Protein AF-A0A954ZF63-F1 (afdb_monomer_lite)

Secondary structure (DSSP, 8-state):
-------SHHHHHHHHHHHHHHHHHHHHHHHHHHHHHHHHHHHHHHHHTT----HHHHHHHHHHHHHTEEEEEE-SSEEEEEES-EEETTEEEEE---EEEEEEEEE-TTS-EEEEEEEEETT--STTSEEEEEEEET--EEEEE-TT----TT--EEEEPPSEEEEEEE-GGG-EEEEEEEE-

Sequence (184 aa):
MKTPSQGRCAAFTTIELLASLTLTSLLLVAVLGLVGLLAKGREELSQQATSNYPPIAVESLLRDDLANSTQYELTVTELKLLGHAARWKASTVHTHRPTEIVYSVFQLADGDTWLRREEVLLDSESNKNRTVQLVMQGVTQIRFQLPGELVAVDEKRTGKIPRVFVLILMGSGEQPRAVIRWAS

pLDDT: mean 79.96, std 14.12, range [38.31, 95.31]

Foldseek 3Di:
DDDDDPDPPVVVVVVVVVVVVVVVVVVVVVVVVVVVVVVVVVVLVVVQVPAADQQVVVLVVVQLQLVQFWKWKDFFFKIKTWGQADADPVDRDGGRFTKIWMFGWDADPVRKTFTKIKIAGPPDPDPPRIDIHTYHTQFDTKDKADPPDPDDNGDIDIDTRDQWIWIFGAGPPRHTSYIHTHHD

Structure (mmCIF, N/CA/C/O backbone):
data_AF-A0A954ZF63-F1
#
_entry.id   AF-A0A954ZF63-F1
#
loop_
_atom_site.group_PDB
_atom_site.id
_atom_site.type_symbol
_atom_site.label_atom_id
_atom_site.label_alt_id
_atom_site.label_comp_id
_atom_site.label_asym_id
_atom_site.label_entity_id
_atom_site.label_seq_id
_atom_site.pdbx_PDB_ins_code
_atom_site.Cartn_x
_atom_site.Cartn_y
_atom_site.Cartn_z
_atom_site.occupancy
_atom_site.B_iso_or_equiv
_atom_site.auth_seq_id
_atom_site.auth_comp_id
_atom_site.auth_asym_id
_atom_site.auth_atom_id
_atom_site.pdbx_PDB_model_num
ATOM 1 N N . MET A 1 1 ? -31.655 12.887 82.449 1.00 41.81 1 MET A N 1
ATOM 2 C CA . MET A 1 1 ? -32.317 12.475 81.194 1.00 41.81 1 MET A CA 1
ATOM 3 C C . MET A 1 1 ? -31.821 13.404 80.086 1.00 41.81 1 MET A C 1
ATOM 5 O O . MET A 1 1 ? -32.208 14.562 80.057 1.00 41.81 1 MET A O 1
ATOM 9 N N . LYS A 1 2 ? -30.841 12.965 79.287 1.00 38.31 2 LYS A N 1
ATOM 10 C CA . LYS A 1 2 ? -30.240 13.731 78.179 1.00 38.31 2 LYS A CA 1
ATOM 11 C C . LYS A 1 2 ? -30.140 12.777 76.990 1.00 38.31 2 LYS A C 1
ATOM 13 O O . LYS A 1 2 ? -29.436 11.778 77.077 1.00 38.31 2 LYS A O 1
ATOM 18 N N . THR A 1 3 ? -30.888 13.052 75.930 1.00 49.12 3 THR A N 1
ATOM 19 C CA . THR A 1 3 ? -30.826 12.338 74.648 1.00 49.12 3 THR A CA 1
ATOM 20 C C . THR A 1 3 ? -29.547 12.727 73.902 1.00 49.12 3 THR A C 1
ATOM 22 O O . THR A 1 3 ? -29.301 13.928 73.754 1.00 49.12 3 THR A O 1
ATOM 25 N N . PRO A 1 4 ? -28.723 11.779 73.419 1.00 47.00 4 PRO A N 1
ATOM 26 C CA . PRO A 1 4 ? -27.611 12.115 72.543 1.00 47.00 4 PRO A CA 1
ATOM 27 C C . PRO A 1 4 ? -28.113 12.377 71.117 1.00 47.00 4 PRO A C 1
ATOM 29 O O . PRO A 1 4 ? -28.999 11.699 70.599 1.00 47.00 4 PRO A O 1
ATOM 32 N N . SER A 1 5 ? -27.534 13.406 70.505 1.00 51.19 5 SER A N 1
ATOM 33 C CA . SER A 1 5 ? -27.840 13.932 69.181 1.00 51.19 5 SER A CA 1
ATOM 34 C C . SER A 1 5 ? -27.422 12.971 68.060 1.00 51.19 5 SER A C 1
ATOM 36 O O . SER A 1 5 ? -26.246 12.832 67.718 1.00 51.19 5 SER A O 1
ATOM 38 N N . GLN A 1 6 ? -28.413 12.342 67.428 1.00 53.59 6 GLN A N 1
ATOM 39 C CA . GLN A 1 6 ? -28.277 11.680 66.130 1.00 53.59 6 GLN A CA 1
ATOM 40 C C . GLN A 1 6 ? -28.188 12.744 65.025 1.00 53.59 6 GLN A C 1
ATOM 42 O O . GLN A 1 6 ? -29.200 13.180 64.492 1.00 53.59 6 GLN A O 1
ATOM 47 N N . GLY A 1 7 ? -26.984 13.215 64.701 1.00 52.09 7 GLY A N 1
ATOM 48 C CA . GLY A 1 7 ? -26.811 14.186 63.607 1.00 52.09 7 GLY A CA 1
ATOM 49 C C . GLY A 1 7 ? -25.493 14.098 62.842 1.00 52.09 7 GLY A C 1
ATOM 50 O O . GLY A 1 7 ? -25.350 14.733 61.806 1.00 52.09 7 GLY A O 1
ATOM 51 N N . ARG A 1 8 ? -24.519 13.312 63.319 1.00 50.84 8 ARG A N 1
ATOM 52 C CA . ARG A 1 8 ? -23.152 13.322 62.764 1.00 50.84 8 ARG A CA 1
ATOM 53 C C . ARG A 1 8 ? -22.837 12.172 61.802 1.00 50.84 8 ARG A C 1
ATOM 55 O O . ARG A 1 8 ? -21.951 12.344 60.978 1.00 50.84 8 ARG A O 1
ATOM 62 N N . CYS A 1 9 ? -23.569 11.054 61.842 1.00 50.66 9 CYS A N 1
ATOM 63 C CA . CYS A 1 9 ? -23.329 9.940 60.911 1.00 50.66 9 CYS A CA 1
ATOM 64 C C . CYS A 1 9 ? -23.980 10.141 59.536 1.00 50.66 9 CYS A C 1
ATOM 66 O O . CYS A 1 9 ? -23.386 9.762 58.538 1.00 50.66 9 CYS A O 1
ATOM 68 N N . ALA A 1 10 ? -25.156 10.775 59.460 1.00 54.03 10 ALA A N 1
ATOM 69 C CA . ALA A 1 10 ? -25.885 10.906 58.195 1.00 54.03 10 ALA A CA 1
ATOM 70 C C . ALA A 1 10 ? -25.182 11.832 57.187 1.00 54.03 10 ALA A C 1
ATOM 72 O O . ALA A 1 10 ? -25.162 11.531 56.002 1.00 54.03 10 ALA A O 1
ATOM 73 N N . ALA A 1 11 ? -24.564 12.925 57.654 1.00 53.47 11 ALA A N 1
ATOM 74 C CA . ALA A 1 11 ? -23.887 13.897 56.790 1.00 53.47 11 ALA A CA 1
ATOM 75 C C . ALA A 1 11 ? -22.625 13.336 56.108 1.00 53.47 11 ALA A C 1
ATOM 77 O O . ALA A 1 11 ? -22.300 13.738 54.993 1.00 53.47 11 ALA A O 1
ATOM 78 N N . PHE A 1 12 ? -21.932 12.393 56.756 1.00 55.94 12 PHE A N 1
ATOM 79 C CA . PHE A 1 12 ? -20.771 11.718 56.170 1.00 55.94 12 PHE A CA 1
ATOM 80 C C . PHE A 1 12 ? -21.197 10.845 54.982 1.00 55.94 12 PHE A C 1
ATOM 82 O O . PHE A 1 12 ? -20.588 10.908 53.919 1.00 55.94 12 PHE A O 1
ATOM 89 N N . THR A 1 13 ? -22.317 10.131 55.123 1.00 65.44 13 THR A N 1
ATOM 90 C CA . THR A 1 13 ? -22.866 9.258 54.079 1.00 65.44 13 THR A CA 1
ATOM 91 C C . THR A 1 13 ? -23.362 10.043 52.861 1.00 65.44 13 THR A C 1
ATOM 93 O O . THR A 1 13 ? -23.185 9.593 51.733 1.00 65.44 13 THR A O 1
ATOM 96 N N . THR A 1 14 ? -23.946 11.235 53.046 1.00 68.88 14 THR A N 1
ATOM 97 C CA . THR A 1 14 ? -24.425 12.063 51.922 1.00 68.88 14 THR A CA 1
ATOM 98 C C . THR A 1 14 ? -23.290 12.696 51.122 1.00 68.88 14 THR A C 1
ATOM 100 O O . THR A 1 14 ? -23.384 12.772 49.898 1.00 68.88 14 THR A O 1
ATOM 103 N N . ILE A 1 15 ? -22.218 13.144 51.788 1.00 76.75 15 ILE A N 1
ATOM 104 C CA . ILE A 1 15 ? -21.038 13.714 51.115 1.00 76.75 15 ILE A CA 1
ATOM 105 C C . ILE A 1 15 ? -20.311 12.630 50.312 1.00 76.75 15 ILE A C 1
ATOM 107 O O . ILE A 1 15 ? -19.910 12.870 49.176 1.00 76.75 15 ILE A O 1
ATOM 111 N N . GLU A 1 16 ? -20.203 11.424 50.862 1.00 72.62 16 GLU A N 1
ATOM 112 C CA . GLU A 1 16 ? -19.580 10.275 50.199 1.00 72.62 16 GLU A CA 1
ATOM 113 C C . GLU A 1 16 ? -20.393 9.804 48.975 1.00 72.62 16 GLU A C 1
ATOM 115 O O . GLU A 1 16 ? -19.830 9.510 47.916 1.00 72.62 16 GLU A O 1
ATOM 120 N N . LEU A 1 17 ? -21.729 9.847 49.066 1.00 78.12 17 LEU A N 1
ATOM 121 C CA . LEU A 1 17 ? -22.639 9.619 47.935 1.00 78.12 17 LEU A CA 1
ATOM 122 C C . LEU A 1 17 ? -22.502 10.691 46.846 1.00 78.12 17 LEU A C 1
ATOM 124 O O . LEU A 1 17 ? -22.435 10.356 45.664 1.00 78.12 17 LEU A O 1
ATOM 128 N N . LEU A 1 18 ? -22.416 11.970 47.223 1.00 80.00 18 LEU A N 1
ATOM 129 C CA . LEU A 1 18 ? -22.212 13.079 46.282 1.00 80.00 18 LEU A CA 1
ATOM 130 C C . LEU A 1 18 ? -20.848 12.999 45.584 1.00 80.00 18 LEU A C 1
ATOM 132 O O . LEU A 1 18 ? -20.756 13.235 44.376 1.00 80.00 18 LEU A O 1
ATOM 136 N N . ALA A 1 19 ? -19.797 12.618 46.311 1.00 80.94 19 ALA A N 1
ATOM 137 C CA . ALA A 1 19 ? -18.467 12.403 45.748 1.00 80.94 19 ALA A CA 1
ATOM 138 C C . ALA A 1 19 ? -18.453 11.213 44.772 1.00 80.94 19 ALA A C 1
ATOM 140 O O . ALA A 1 19 ? -17.901 11.305 43.677 1.00 80.94 19 ALA A O 1
ATOM 141 N N . SER A 1 20 ? -19.136 10.119 45.115 1.00 84.00 20 SER A N 1
ATOM 142 C CA . SER A 1 20 ? -19.255 8.945 44.241 1.00 84.00 20 SER A CA 1
ATOM 143 C C . SER A 1 20 ? -20.044 9.264 42.969 1.00 84.00 20 SER A C 1
ATOM 145 O O . SER A 1 20 ? -19.654 8.861 41.873 1.00 84.00 20 SER A O 1
ATOM 147 N N . LEU A 1 21 ? -21.128 10.037 43.086 1.00 85.50 21 LEU A N 1
ATOM 148 C CA . LEU A 1 21 ? -21.956 10.442 41.952 1.00 85.50 21 LEU A CA 1
ATOM 149 C C . LEU A 1 21 ? -21.202 11.382 41.003 1.00 85.50 21 LEU A C 1
ATOM 151 O O . LEU A 1 21 ? -21.239 11.195 39.787 1.00 85.50 21 LEU A O 1
ATOM 155 N N . THR A 1 22 ? -20.475 12.360 41.549 1.00 85.75 22 THR A N 1
ATOM 156 C CA . THR A 1 22 ? -19.654 13.276 40.744 1.00 85.75 22 THR A CA 1
ATOM 157 C C . THR A 1 22 ? -18.529 12.528 40.035 1.00 85.75 22 THR A C 1
ATOM 159 O O . THR A 1 22 ? -18.373 12.690 38.824 1.00 85.75 22 THR A O 1
ATOM 162 N N . LEU A 1 23 ? -17.827 11.625 40.724 1.00 85.00 23 LEU A N 1
ATOM 163 C CA . LEU A 1 23 ? -16.796 10.785 40.112 1.00 85.00 23 LEU A CA 1
ATOM 164 C C . LEU A 1 23 ? -17.365 9.900 38.991 1.00 85.00 23 LEU A C 1
ATOM 166 O O . LEU A 1 23 ? -16.792 9.826 37.904 1.00 85.00 23 LEU A O 1
ATOM 170 N N . THR A 1 24 ? -18.528 9.288 39.219 1.00 86.69 24 THR A N 1
ATOM 171 C CA . THR A 1 24 ? -19.210 8.455 38.217 1.00 86.69 24 THR A CA 1
ATOM 172 C C . THR A 1 24 ? -19.629 9.278 36.998 1.00 86.69 24 THR A C 1
ATOM 174 O O . THR A 1 24 ? -19.456 8.835 35.864 1.00 86.69 24 THR A O 1
ATOM 177 N N . SER A 1 25 ? -20.129 10.501 37.206 1.00 86.81 25 SER A N 1
ATOM 178 C CA . SER A 1 25 ? -20.507 11.400 36.110 1.00 86.81 25 SER A CA 1
ATOM 179 C C . SER A 1 25 ? -19.300 11.829 35.269 1.00 86.81 25 SER A C 1
ATOM 181 O O . SER A 1 25 ? -19.378 11.829 34.042 1.00 86.81 25 SER A O 1
ATOM 183 N N . LEU A 1 26 ? -18.155 12.100 35.907 1.00 87.94 26 LEU A N 1
ATOM 184 C CA . LEU A 1 26 ? -16.908 12.435 35.219 1.00 87.94 26 LEU A CA 1
ATOM 185 C C . LEU A 1 26 ? -16.392 11.253 34.390 1.00 87.94 26 LEU A C 1
ATOM 187 O O . LEU A 1 26 ? -15.993 11.436 33.240 1.00 87.94 26 LEU A O 1
ATOM 191 N N . LEU A 1 27 ? -16.459 10.038 34.941 1.00 87.94 27 LEU A N 1
ATOM 192 C CA . LEU A 1 27 ? -16.111 8.812 34.222 1.00 87.94 27 LEU A CA 1
ATOM 193 C C . LEU A 1 27 ? -17.012 8.593 33.002 1.00 87.94 27 LEU A C 1
ATOM 195 O O . LEU A 1 27 ? -16.513 8.290 31.922 1.00 87.94 27 LEU A O 1
ATOM 199 N N . LEU A 1 28 ? -18.323 8.804 33.142 1.00 91.06 28 LEU A N 1
ATOM 200 C CA . LEU A 1 28 ? -19.282 8.704 32.037 1.00 91.06 28 LEU A CA 1
ATOM 201 C C . LEU A 1 28 ? -18.990 9.708 30.918 1.00 91.06 28 LEU A C 1
ATOM 203 O O . LEU A 1 28 ? -19.032 9.338 29.746 1.00 91.06 28 LEU A O 1
ATOM 207 N N . VAL A 1 29 ? -18.642 10.952 31.257 1.00 89.38 29 VAL A N 1
ATOM 208 C CA . VAL A 1 29 ? -18.247 11.971 30.269 1.00 89.38 29 VAL A CA 1
ATOM 209 C C . VAL A 1 29 ? -16.961 11.566 29.545 1.00 89.38 29 VAL A C 1
ATOM 211 O O . VAL A 1 29 ? -16.887 11.688 28.322 1.00 89.38 29 VAL A O 1
ATOM 214 N N . ALA A 1 30 ? -15.971 11.030 30.263 1.00 82.88 30 ALA A N 1
ATOM 215 C CA . ALA A 1 30 ? -14.738 10.533 29.657 1.00 82.88 30 ALA A CA 1
ATOM 216 C C . ALA A 1 30 ? -14.997 9.346 28.712 1.00 82.88 30 ALA A C 1
ATOM 218 O O . ALA A 1 30 ? -14.466 9.314 27.601 1.00 82.88 30 ALA A O 1
ATOM 219 N N . VAL A 1 31 ? -15.863 8.407 29.112 1.00 87.12 31 VAL A N 1
ATOM 220 C CA . VAL A 1 31 ? -16.272 7.270 28.274 1.00 87.12 31 VAL A CA 1
ATOM 221 C C . VAL A 1 31 ? -17.014 7.753 27.031 1.00 87.12 31 VAL A C 1
ATOM 223 O O . VAL A 1 31 ? -16.699 7.304 25.935 1.00 87.12 31 VAL A O 1
ATOM 226 N N . LEU A 1 32 ? -17.944 8.702 27.156 1.00 84.69 32 LEU A N 1
ATOM 227 C CA . LEU A 1 32 ? -18.646 9.291 26.010 1.00 84.69 32 LEU A CA 1
ATOM 228 C C . LEU A 1 32 ? -17.683 10.004 25.053 1.00 84.69 32 LEU A C 1
ATOM 230 O O . LEU A 1 32 ? -17.815 9.863 23.839 1.00 84.69 32 LEU A O 1
ATOM 234 N N . GLY A 1 33 ? -16.684 10.715 25.582 1.00 77.56 33 GLY A N 1
ATOM 235 C CA . GLY A 1 33 ? -15.616 11.316 24.782 1.00 77.56 33 GLY A CA 1
ATOM 236 C C . GLY A 1 33 ? -14.804 10.269 24.016 1.00 77.56 33 GLY A C 1
ATOM 237 O O . GLY A 1 33 ? -14.560 10.429 22.820 1.00 77.56 33 GLY A O 1
ATOM 238 N N . LEU A 1 34 ? -14.452 9.162 24.675 1.00 79.25 34 LEU A N 1
ATOM 239 C CA . LEU A 1 34 ? -13.751 8.041 24.050 1.00 79.25 34 LEU A CA 1
ATOM 240 C C . LEU A 1 34 ? -14.606 7.371 22.965 1.00 79.25 34 LEU A C 1
ATOM 242 O O . LEU A 1 34 ? -14.125 7.139 21.859 1.00 79.25 34 LEU A O 1
ATOM 246 N N . VAL A 1 35 ? -15.886 7.115 23.243 1.00 76.31 35 VAL A N 1
ATOM 247 C CA . VAL A 1 35 ? -16.837 6.552 22.272 1.00 76.31 35 VAL A CA 1
ATOM 248 C C . VAL A 1 35 ? -17.012 7.491 21.07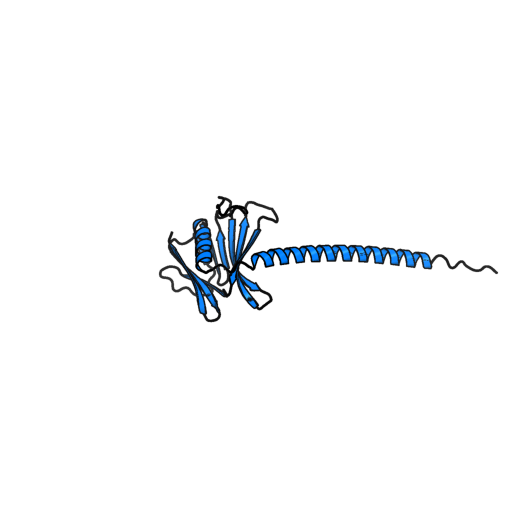8 1.00 76.31 35 VAL A C 1
ATOM 250 O O . VAL A 1 35 ? -17.024 7.025 19.943 1.00 76.31 35 VAL A O 1
ATOM 253 N N . GLY A 1 36 ? -17.072 8.806 21.299 1.00 70.31 36 GLY A N 1
ATOM 254 C CA . GLY A 1 36 ? -17.140 9.803 20.230 1.00 70.31 36 GLY A CA 1
ATOM 255 C C . GLY A 1 36 ? -15.888 9.832 19.347 1.00 70.31 36 GLY A C 1
ATOM 256 O O . GLY A 1 36 ? -16.000 9.941 18.126 1.00 70.31 36 GLY A O 1
ATOM 257 N N . LEU A 1 37 ? -14.697 9.684 19.937 1.00 68.56 37 LEU A N 1
ATOM 258 C CA . LEU A 1 37 ? -13.439 9.558 19.190 1.00 68.56 37 LEU A CA 1
ATOM 259 C C . LEU A 1 37 ? -13.405 8.272 18.353 1.00 68.56 37 LEU A C 1
ATOM 261 O O . LEU A 1 37 ? -13.030 8.310 17.181 1.00 68.56 37 LEU A O 1
ATOM 265 N N . LEU A 1 38 ? -13.853 7.150 18.922 1.00 65.50 38 LEU A N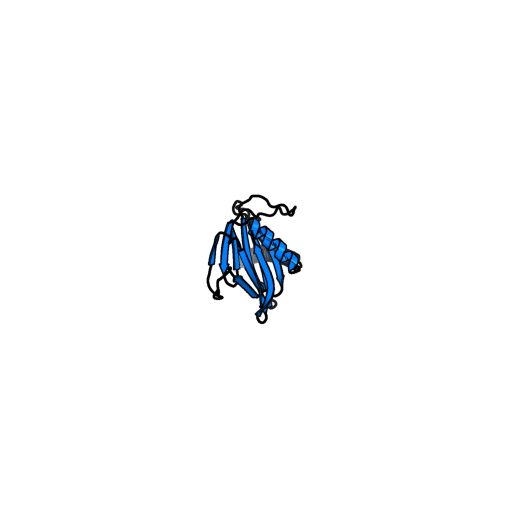 1
ATOM 266 C CA . LEU A 1 38 ? -13.940 5.869 18.216 1.00 65.50 38 LEU A CA 1
ATOM 267 C C . LEU A 1 38 ? -14.987 5.896 17.091 1.00 65.50 38 LEU A C 1
ATOM 269 O O . LEU A 1 38 ? -14.749 5.340 16.019 1.00 65.50 38 LEU A O 1
ATOM 273 N N . ALA A 1 39 ? -16.123 6.563 17.307 1.00 61.81 39 ALA A N 1
ATOM 274 C CA . ALA A 1 39 ? -17.173 6.726 16.305 1.00 61.81 39 ALA A CA 1
ATOM 275 C C . ALA A 1 39 ? -16.692 7.561 15.110 1.00 61.81 39 ALA A C 1
ATOM 277 O O . ALA A 1 39 ? -16.888 7.142 13.973 1.00 61.81 39 ALA A O 1
ATOM 278 N N . LYS A 1 40 ? -15.985 8.674 15.355 1.00 57.50 40 LYS A N 1
ATOM 279 C CA . LYS A 1 40 ? -15.368 9.478 14.286 1.00 57.50 40 LYS A CA 1
ATOM 280 C C . LYS A 1 40 ? -14.332 8.690 13.489 1.00 57.50 40 LYS A C 1
ATOM 282 O O . LYS A 1 40 ? -14.360 8.730 12.266 1.00 57.50 40 LYS A O 1
ATOM 287 N N . GLY A 1 41 ? -13.477 7.919 14.167 1.00 54.09 41 GLY A N 1
ATOM 288 C CA . GLY A 1 41 ? -12.514 7.046 13.489 1.00 54.09 41 GLY A CA 1
ATOM 289 C C . GLY A 1 41 ? -13.196 5.991 12.610 1.00 54.09 41 GLY A C 1
ATOM 290 O O . GLY A 1 41 ? -12.745 5.722 11.501 1.00 54.09 41 GLY A O 1
ATOM 291 N N . ARG A 1 42 ? -14.327 5.430 13.061 1.00 57.72 42 ARG A N 1
ATOM 292 C CA . ARG A 1 42 ? -15.150 4.519 12.249 1.00 57.72 42 ARG A CA 1
ATOM 293 C C . ARG A 1 42 ? -15.811 5.210 11.062 1.00 57.72 42 ARG A C 1
ATOM 295 O O . ARG A 1 42 ? -15.871 4.614 9.993 1.00 57.72 42 ARG A O 1
ATOM 302 N N . GLU A 1 43 ? -16.308 6.428 11.240 1.00 51.19 43 GLU A N 1
ATOM 303 C CA . GLU A 1 43 ? -16.975 7.178 10.178 1.00 51.19 43 GLU A CA 1
ATOM 304 C C . GLU A 1 43 ? -15.991 7.557 9.063 1.00 51.19 43 GLU A C 1
ATOM 306 O O . GLU A 1 43 ? -16.273 7.293 7.895 1.00 51.19 43 GLU A O 1
ATOM 311 N N . GLU A 1 44 ? -14.798 8.044 9.416 1.00 54.47 44 GLU A N 1
ATOM 312 C CA . GLU A 1 44 ? -13.714 8.327 8.463 1.00 54.47 44 GLU A CA 1
ATOM 313 C C . GLU A 1 44 ? -13.293 7.067 7.687 1.00 54.47 44 GLU A C 1
ATOM 315 O O . GLU A 1 44 ? -13.163 7.106 6.463 1.00 54.47 44 GLU A O 1
ATOM 320 N N . LEU A 1 45 ? -13.180 5.920 8.368 1.00 54.03 45 LEU A N 1
ATOM 321 C CA . LEU A 1 45 ? -12.909 4.633 7.718 1.00 54.03 45 LEU A CA 1
ATOM 322 C C . LEU A 1 45 ? -14.064 4.182 6.806 1.00 54.03 45 LEU A C 1
ATOM 324 O O . LEU A 1 45 ? -13.818 3.651 5.724 1.00 54.03 45 LEU A O 1
ATOM 328 N N . SER A 1 46 ? -15.319 4.413 7.202 1.00 50.34 46 SER A N 1
ATOM 329 C CA . SER A 1 46 ? -16.501 4.030 6.416 1.00 50.34 46 SER A CA 1
ATOM 330 C C . SER A 1 46 ? -16.701 4.896 5.168 1.00 50.34 46 SER A C 1
ATOM 332 O O . SER A 1 46 ? -17.063 4.368 4.120 1.00 50.34 46 SER A O 1
ATOM 334 N N . GLN A 1 47 ? -16.387 6.195 5.234 1.00 51.94 47 GLN A N 1
ATOM 335 C CA . GLN A 1 47 ? -16.433 7.097 4.077 1.00 51.94 47 GLN A CA 1
ATOM 336 C C . GLN A 1 47 ? -15.329 6.774 3.054 1.00 51.94 47 GLN A C 1
ATOM 338 O O . GLN A 1 47 ? -15.483 7.031 1.860 1.00 51.94 47 GLN A O 1
ATOM 343 N N . GLN A 1 48 ? -14.226 6.161 3.494 1.00 51.53 48 GLN A N 1
ATOM 344 C CA . GLN A 1 48 ? -13.169 5.665 2.609 1.00 51.53 48 GLN A CA 1
ATOM 345 C C . GLN A 1 48 ? -13.438 4.247 2.073 1.00 51.53 48 GLN A C 1
ATOM 347 O O . GLN A 1 48 ? -12.973 3.922 0.979 1.00 51.53 48 GLN A O 1
ATOM 352 N N . ALA A 1 49 ? -14.225 3.429 2.783 1.00 49.31 49 ALA A N 1
ATOM 353 C CA . ALA A 1 49 ? -14.602 2.068 2.379 1.00 49.31 49 ALA A CA 1
ATOM 354 C C . ALA A 1 49 ? -15.465 1.992 1.108 1.00 49.31 49 ALA A C 1
ATOM 356 O O . ALA A 1 49 ? -15.595 0.927 0.511 1.00 49.31 49 ALA A O 1
ATOM 357 N N . THR A 1 50 ? -15.997 3.118 0.633 1.00 51.53 50 THR A N 1
ATOM 358 C CA . THR A 1 50 ? -16.709 3.204 -0.650 1.00 51.53 50 THR A CA 1
ATOM 359 C C . THR A 1 50 ? -15.807 3.140 -1.889 1.00 51.53 50 THR A C 1
ATOM 361 O O . THR A 1 50 ? -16.320 3.042 -3.002 1.00 51.53 50 THR A O 1
ATOM 364 N N . SER A 1 51 ? -14.478 3.171 -1.744 1.00 60.38 51 SER A N 1
ATOM 365 C CA . SER A 1 51 ? -13.556 3.199 -2.890 1.00 60.38 51 SER A CA 1
ATOM 366 C C . SER A 1 51 ? -13.077 1.799 -3.288 1.00 60.38 51 SER A C 1
ATOM 368 O O . SER A 1 51 ? -11.908 1.461 -3.144 1.00 60.38 51 SER A O 1
ATOM 370 N N . ASN A 1 52 ? -13.969 0.956 -3.814 1.00 74.31 52 ASN A N 1
ATOM 371 C CA . ASN A 1 52 ? -13.527 -0.245 -4.530 1.00 74.31 52 ASN A CA 1
ATOM 372 C C . ASN A 1 52 ? -13.061 0.168 -5.933 1.00 74.31 52 ASN A C 1
ATOM 374 O O . ASN A 1 52 ? -13.860 0.229 -6.871 1.00 74.31 52 ASN A O 1
ATOM 378 N N . TYR A 1 53 ? -11.783 0.524 -6.064 1.00 76.00 53 TYR A N 1
ATOM 379 C CA . TYR A 1 53 ? -11.250 0.973 -7.342 1.00 76.00 53 TYR A CA 1
ATOM 380 C C . TYR A 1 53 ? -11.264 -0.178 -8.358 1.00 76.00 53 TYR A C 1
ATOM 382 O O . TYR A 1 53 ? -10.901 -1.312 -8.026 1.00 76.00 53 TYR A O 1
ATOM 390 N N . PRO A 1 54 ? -11.625 0.092 -9.626 1.00 79.81 54 PRO A N 1
ATOM 391 C CA . PRO A 1 54 ? -11.449 -0.895 -10.679 1.00 79.81 54 PRO A CA 1
ATOM 392 C C . PRO A 1 54 ? -9.953 -1.234 -10.822 1.00 79.81 54 PRO A C 1
ATOM 394 O O . PRO A 1 54 ? -9.114 -0.357 -10.595 1.00 79.81 54 PRO A O 1
ATOM 397 N N . PRO A 1 55 ? -9.589 -2.455 -11.261 1.00 80.19 55 PRO A N 1
ATOM 398 C CA . PRO A 1 55 ? -8.190 -2.879 -11.379 1.00 80.19 55 PRO A CA 1
ATOM 399 C C . PRO A 1 55 ? -7.277 -1.884 -12.114 1.00 80.19 55 PRO A C 1
ATOM 401 O O . PRO A 1 55 ? -6.144 -1.674 -11.697 1.00 80.19 55 PRO A O 1
ATOM 404 N N . ILE A 1 56 ? -7.797 -1.206 -13.143 1.00 80.38 56 ILE A N 1
ATOM 405 C CA . ILE A 1 56 ? -7.078 -0.183 -13.922 1.00 80.38 56 ILE A CA 1
ATOM 406 C C . ILE A 1 56 ? -6.692 1.033 -13.063 1.00 80.38 56 ILE A C 1
ATOM 408 O O . ILE A 1 56 ? -5.589 1.561 -13.186 1.00 80.38 56 ILE A O 1
ATOM 412 N N . ALA A 1 57 ? -7.581 1.485 -12.177 1.00 85.50 57 ALA A N 1
ATOM 413 C CA . ALA A 1 57 ? -7.294 2.622 -11.306 1.00 85.50 57 ALA A CA 1
ATOM 414 C C . ALA A 1 57 ? -6.275 2.250 -10.218 1.00 85.50 57 ALA A C 1
ATOM 416 O O . ALA A 1 57 ? -5.406 3.057 -9.895 1.00 85.50 57 ALA A O 1
ATOM 417 N N . VAL A 1 58 ? -6.327 1.013 -9.713 1.00 87.38 58 VAL A N 1
ATOM 418 C CA . VAL A 1 58 ? -5.323 0.485 -8.774 1.00 87.38 58 VAL A CA 1
ATOM 419 C C . VAL A 1 58 ? -3.957 0.368 -9.433 1.00 87.38 58 VAL A C 1
ATOM 421 O O . VAL A 1 58 ? -2.954 0.750 -8.840 1.00 87.38 58 VAL A O 1
ATOM 424 N N . GLU A 1 59 ? -3.915 -0.111 -10.675 1.00 89.00 59 GLU A N 1
ATOM 425 C CA . GLU A 1 59 ? -2.688 -0.153 -11.461 1.00 89.00 59 GLU A CA 1
ATOM 426 C C . GLU A 1 59 ? -2.089 1.246 -11.642 1.00 89.00 59 GLU A C 1
ATOM 428 O O . GLU A 1 59 ? -0.896 1.420 -11.409 1.00 89.00 59 GLU A O 1
ATOM 433 N N . SER A 1 60 ? -2.897 2.248 -12.005 1.00 88.75 60 SER A N 1
ATOM 434 C CA . SER A 1 60 ? -2.421 3.630 -12.145 1.00 88.75 60 SER A CA 1
ATOM 435 C C . SER A 1 60 ? -1.872 4.183 -10.828 1.00 88.75 60 SER A C 1
ATOM 437 O O . SER A 1 60 ? -0.782 4.747 -10.812 1.00 88.75 60 SER A O 1
ATOM 439 N N . LEU A 1 61 ? -2.596 3.984 -9.723 1.00 88.88 61 LEU A N 1
ATOM 440 C CA . LEU A 1 61 ? -2.181 4.425 -8.389 1.00 88.88 61 LEU A CA 1
ATOM 441 C C . LEU A 1 61 ? -0.837 3.805 -7.986 1.00 88.88 61 LEU A C 1
ATOM 443 O O . LEU A 1 61 ? 0.071 4.502 -7.538 1.00 88.88 61 LEU A O 1
ATOM 447 N N . LEU A 1 62 ? -0.694 2.497 -8.196 1.00 90.56 62 LEU A N 1
ATOM 448 C CA . LEU A 1 62 ? 0.510 1.763 -7.838 1.00 90.56 62 LEU A CA 1
ATOM 449 C C . LEU A 1 62 ? 1.688 2.117 -8.757 1.00 90.56 62 LEU A C 1
ATOM 451 O O . LEU A 1 62 ? 2.818 2.211 -8.287 1.00 90.56 62 LEU A O 1
ATOM 455 N N . ARG A 1 63 ? 1.439 2.369 -10.050 1.00 90.38 63 ARG A N 1
ATOM 456 C CA . ARG A 1 63 ? 2.459 2.860 -10.991 1.00 90.38 63 ARG A CA 1
ATOM 457 C C . ARG A 1 63 ? 3.006 4.220 -10.574 1.00 90.38 63 ARG A C 1
ATOM 459 O O . ARG A 1 63 ? 4.221 4.390 -10.561 1.00 90.38 63 ARG A O 1
ATOM 466 N N . ASP A 1 64 ? 2.132 5.155 -10.217 1.00 89.62 64 ASP A N 1
ATOM 467 C CA . ASP A 1 64 ? 2.542 6.472 -9.728 1.00 89.62 64 ASP A CA 1
ATOM 468 C C . ASP A 1 64 ? 3.408 6.352 -8.467 1.00 89.62 64 ASP A C 1
ATOM 470 O O . ASP A 1 64 ? 4.466 6.975 -8.364 1.00 89.62 64 ASP A O 1
ATOM 474 N N . ASP A 1 65 ? 2.984 5.527 -7.509 1.00 91.19 65 ASP A N 1
ATOM 475 C CA . ASP A 1 65 ? 3.714 5.351 -6.255 1.00 91.19 65 ASP A CA 1
ATOM 476 C C . ASP A 1 65 ? 5.086 4.707 -6.489 1.00 91.19 65 ASP A C 1
ATOM 478 O O . ASP A 1 65 ? 6.085 5.152 -5.922 1.00 91.19 65 ASP A O 1
ATOM 482 N N . LEU A 1 66 ? 5.163 3.698 -7.363 1.00 91.06 66 LEU A N 1
ATOM 483 C CA . LEU A 1 66 ? 6.420 3.060 -7.760 1.00 91.06 66 LEU A CA 1
ATOM 484 C C . LEU A 1 66 ? 7.366 4.032 -8.468 1.00 91.06 66 LEU A C 1
ATOM 486 O O . LEU A 1 66 ? 8.558 4.029 -8.170 1.00 91.06 66 LEU A O 1
ATOM 490 N N . ALA A 1 67 ? 6.847 4.882 -9.360 1.00 90.62 67 ALA A N 1
ATOM 491 C CA . ALA A 1 67 ? 7.640 5.874 -10.089 1.00 90.62 67 ALA A CA 1
ATOM 492 C C . ALA A 1 67 ? 8.324 6.879 -9.152 1.00 90.62 67 ALA A C 1
ATOM 494 O O . ALA A 1 67 ? 9.422 7.354 -9.437 1.00 90.62 67 ALA A O 1
ATOM 495 N N . ASN A 1 68 ? 7.681 7.188 -8.025 1.00 90.88 68 ASN A N 1
ATOM 496 C CA . ASN A 1 68 ? 8.172 8.139 -7.030 1.00 90.88 68 ASN A CA 1
ATOM 497 C C . ASN A 1 68 ? 8.893 7.462 -5.849 1.00 90.88 68 ASN A C 1
ATOM 499 O O . ASN A 1 68 ? 9.293 8.131 -4.889 1.00 90.88 68 ASN A O 1
ATOM 503 N N . SER A 1 69 ? 9.081 6.143 -5.917 1.00 92.19 69 SER A N 1
ATOM 504 C CA . SER A 1 69 ? 9.740 5.343 -4.887 1.00 92.19 69 SER A CA 1
ATOM 505 C C . SER A 1 69 ? 11.160 4.958 -5.282 1.00 92.19 69 SER A C 1
ATOM 507 O O . SER A 1 69 ? 11.488 4.750 -6.445 1.00 92.19 69 SER A O 1
ATOM 509 N N . THR A 1 70 ? 12.033 4.856 -4.285 1.00 92.12 70 THR A N 1
ATOM 510 C CA . THR A 1 70 ? 13.449 4.495 -4.474 1.00 92.12 70 THR A CA 1
ATOM 511 C C . THR A 1 70 ? 13.771 3.112 -3.930 1.00 92.12 70 THR A C 1
ATOM 513 O O . THR A 1 70 ? 14.652 2.427 -4.456 1.00 92.12 70 THR A O 1
ATOM 516 N N . GLN A 1 71 ? 13.047 2.686 -2.896 1.00 94.00 71 GLN A N 1
ATOM 517 C CA . GLN A 1 71 ? 13.252 1.417 -2.212 1.00 94.00 71 GLN A CA 1
ATOM 518 C C . GLN A 1 71 ? 11.916 0.724 -1.977 1.00 94.00 71 GLN A C 1
ATOM 520 O O . GLN A 1 71 ? 10.878 1.383 -1.875 1.00 94.00 71 GLN A O 1
ATOM 525 N N . TYR A 1 72 ? 11.969 -0.600 -1.866 1.00 93.62 72 TYR A N 1
ATOM 526 C CA . TYR A 1 72 ? 10.841 -1.419 -1.463 1.00 93.62 72 TYR A CA 1
ATOM 527 C C . TYR A 1 72 ? 11.227 -2.424 -0.382 1.00 93.62 72 TYR A C 1
ATOM 529 O O . TYR A 1 72 ? 12.381 -2.847 -0.258 1.00 93.62 72 TYR A O 1
ATOM 537 N N . GLU A 1 73 ? 10.214 -2.840 0.359 1.00 93.19 73 GLU A N 1
ATOM 538 C CA . GLU A 1 73 ? 10.212 -4.021 1.203 1.00 93.19 73 GLU A CA 1
ATOM 539 C C . GLU A 1 73 ? 8.917 -4.786 0.924 1.00 93.19 73 GLU A C 1
ATOM 541 O O . GLU A 1 73 ? 7.855 -4.194 0.768 1.00 93.19 73 GLU A O 1
ATOM 546 N N . LEU A 1 74 ? 9.005 -6.099 0.785 1.00 90.50 74 LEU A N 1
ATOM 547 C CA . LEU A 1 74 ? 7.897 -6.937 0.367 1.00 90.50 74 LEU A CA 1
ATOM 548 C C . LEU A 1 74 ? 7.822 -8.184 1.239 1.00 90.50 74 LEU A C 1
ATOM 550 O O . LEU A 1 74 ? 8.828 -8.841 1.502 1.00 90.50 74 LEU A O 1
ATOM 554 N N . THR A 1 75 ? 6.597 -8.528 1.601 1.00 90.00 75 THR A N 1
ATOM 555 C CA . THR A 1 75 ? 6.174 -9.809 2.159 1.00 90.00 75 THR A CA 1
ATOM 556 C C . THR A 1 75 ? 4.942 -10.304 1.390 1.00 90.00 75 THR A C 1
ATOM 558 O O . THR A 1 75 ? 4.440 -9.627 0.493 1.00 90.00 75 THR A O 1
ATOM 561 N N . VAL A 1 76 ? 4.407 -11.467 1.759 1.00 88.31 76 VAL A N 1
ATOM 562 C CA . VAL A 1 76 ? 3.212 -12.058 1.121 1.00 88.31 76 VAL A CA 1
ATOM 563 C C . VAL A 1 76 ? 1.962 -11.195 1.286 1.00 88.31 76 VAL A C 1
ATOM 565 O O . VAL A 1 76 ? 1.030 -11.268 0.489 1.00 88.31 76 VAL A O 1
ATOM 568 N N . THR A 1 77 ? 1.915 -10.384 2.337 1.00 91.00 77 THR A N 1
ATOM 569 C CA . THR A 1 77 ? 0.743 -9.580 2.698 1.00 91.00 77 THR A CA 1
ATOM 570 C C . THR A 1 77 ? 1.006 -8.090 2.613 1.00 91.00 77 THR A C 1
ATOM 572 O O . THR A 1 77 ? 0.071 -7.314 2.786 1.00 91.00 77 THR A O 1
ATOM 575 N N . GLU A 1 78 ? 2.247 -7.672 2.373 1.00 93.62 78 GLU A N 1
ATOM 576 C CA . GLU A 1 78 ? 2.633 -6.269 2.447 1.00 93.62 78 GLU A CA 1
ATOM 577 C C . GLU A 1 78 ? 3.652 -5.892 1.371 1.00 93.62 78 GLU A C 1
ATOM 579 O O . GLU A 1 78 ? 4.656 -6.575 1.198 1.00 93.62 78 GLU A O 1
ATOM 584 N N . LEU A 1 79 ? 3.415 -4.774 0.690 1.00 93.81 79 LEU A N 1
ATOM 585 C CA . LEU A 1 79 ? 4.380 -4.065 -0.139 1.00 93.81 79 LEU A CA 1
ATOM 586 C C . LEU A 1 79 ? 4.578 -2.666 0.443 1.00 93.81 79 LEU A C 1
ATOM 588 O O . LEU A 1 79 ? 3.697 -1.812 0.379 1.00 93.81 79 LEU A O 1
ATOM 592 N N . LYS A 1 80 ? 5.769 -2.430 0.963 1.00 95.19 80 LYS A N 1
ATOM 593 C CA . LYS A 1 80 ? 6.228 -1.163 1.501 1.00 95.19 80 LYS A CA 1
ATOM 594 C C . LYS A 1 80 ? 7.124 -0.466 0.487 1.00 95.19 80 LYS A C 1
ATOM 596 O O . LYS A 1 80 ? 8.011 -1.082 -0.096 1.00 95.19 80 LYS A O 1
ATOM 601 N N . LEU A 1 81 ? 6.895 0.822 0.285 1.00 94.38 81 LEU A N 1
ATOM 602 C CA . LEU A 1 81 ? 7.593 1.679 -0.661 1.00 94.38 81 LEU A CA 1
ATOM 603 C C . LEU A 1 81 ? 8.113 2.918 0.068 1.00 94.38 81 LEU A C 1
ATOM 605 O O . LEU A 1 81 ? 7.378 3.564 0.814 1.00 94.38 81 LEU A O 1
ATOM 609 N N . LEU A 1 82 ? 9.380 3.255 -0.159 1.00 94.19 82 LEU A N 1
ATOM 610 C CA . LEU A 1 82 ? 10.030 4.428 0.428 1.00 94.19 82 LEU A CA 1
ATOM 611 C C . LEU A 1 82 ? 10.525 5.359 -0.679 1.00 94.19 82 LEU A C 1
ATOM 613 O O . LEU A 1 82 ? 11.294 4.955 -1.562 1.00 94.19 82 LEU A O 1
ATOM 617 N N . GLY A 1 83 ? 10.123 6.626 -0.620 1.00 91.00 83 GLY A N 1
ATOM 618 C CA . GLY A 1 83 ? 10.522 7.620 -1.611 1.00 91.00 83 GLY A CA 1
ATOM 619 C C . GLY A 1 83 ? 9.933 9.002 -1.379 1.00 91.00 83 GLY A C 1
ATOM 620 O O . GLY A 1 83 ? 9.780 9.433 -0.242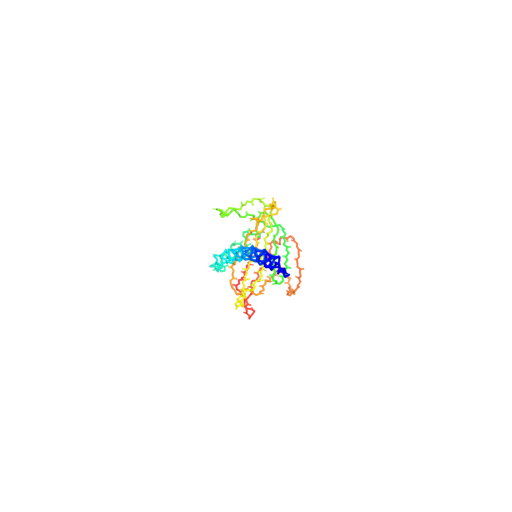 1.00 91.00 83 GLY A O 1
ATOM 621 N N . HIS A 1 84 ? 9.632 9.703 -2.470 1.00 85.62 84 HIS A N 1
ATOM 622 C CA . HIS A 1 84 ? 9.168 11.094 -2.470 1.00 85.62 84 HIS A CA 1
ATOM 623 C C . HIS A 1 84 ? 7.818 11.206 -3.187 1.00 85.62 84 HIS A C 1
ATOM 625 O O . HIS A 1 84 ? 7.696 11.876 -4.209 1.00 85.62 84 HIS A O 1
ATOM 631 N N . ALA A 1 85 ? 6.825 10.478 -2.675 1.00 76.62 85 ALA A N 1
ATOM 632 C CA . ALA A 1 85 ? 5.543 10.239 -3.339 1.00 76.62 85 ALA A CA 1
ATOM 633 C C . ALA A 1 85 ? 4.337 10.900 -2.641 1.00 76.62 85 ALA A C 1
ATOM 635 O O . ALA A 1 85 ? 3.197 10.560 -2.951 1.00 76.62 85 ALA A O 1
ATOM 636 N N . ALA A 1 86 ? 4.564 11.819 -1.698 1.00 76.19 86 ALA A N 1
ATOM 637 C CA . ALA A 1 86 ? 3.504 12.452 -0.912 1.00 76.19 86 ALA A CA 1
ATOM 638 C C . ALA A 1 86 ? 2.444 13.099 -1.806 1.00 76.19 86 ALA A C 1
ATOM 640 O O . ALA A 1 86 ? 2.774 13.960 -2.625 1.00 76.19 86 ALA A O 1
ATOM 641 N N . ARG A 1 87 ? 1.166 12.775 -1.608 1.00 74.38 87 ARG A N 1
ATOM 642 C CA . ARG A 1 87 ? 0.066 13.395 -2.361 1.00 74.38 87 ARG A CA 1
ATOM 643 C C . ARG A 1 87 ? -0.516 14.576 -1.591 1.00 74.38 87 ARG A C 1
ATOM 645 O O . ARG A 1 87 ? -0.770 14.502 -0.387 1.00 74.38 87 ARG A O 1
ATOM 652 N N . TRP A 1 88 ? -0.758 15.693 -2.277 1.00 66.06 88 TRP A N 1
ATOM 653 C CA . TRP A 1 88 ? -1.458 16.817 -1.658 1.00 66.06 88 TRP A CA 1
ATOM 654 C C . TRP A 1 88 ? -2.943 16.469 -1.456 1.00 66.06 88 TRP A C 1
ATOM 656 O O . TRP A 1 88 ? -3.631 16.041 -2.372 1.00 66.06 88 TRP A O 1
ATOM 666 N N . LYS A 1 89 ? -3.498 16.671 -0.255 1.00 62.03 89 LYS A N 1
ATOM 667 C CA . LYS A 1 89 ? -4.887 16.252 0.043 1.00 62.03 89 LYS A CA 1
ATOM 668 C C . LYS A 1 89 ? -5.955 16.933 -0.831 1.00 62.03 89 LYS A C 1
ATOM 670 O O . LYS A 1 89 ? -7.035 16.380 -0.990 1.00 62.03 89 LYS A O 1
ATOM 675 N N . ALA A 1 90 ? -5.665 18.113 -1.387 1.00 57.75 90 ALA A N 1
ATOM 676 C CA . ALA A 1 90 ? -6.594 18.864 -2.240 1.00 57.75 90 ALA A CA 1
ATOM 677 C C . ALA A 1 90 ? -6.308 18.749 -3.751 1.00 57.75 90 ALA A C 1
ATOM 679 O O . ALA A 1 90 ? -7.070 19.278 -4.554 1.00 57.75 90 ALA A O 1
ATOM 680 N N . SER A 1 91 ? -5.210 18.106 -4.156 1.00 56.28 91 SER A N 1
ATOM 681 C CA . SER A 1 91 ? -4.827 17.983 -5.561 1.00 56.28 91 SER A CA 1
ATOM 682 C C . SER A 1 91 ? -4.073 16.679 -5.771 1.00 56.28 91 SER A C 1
ATOM 684 O O . SER A 1 91 ? -3.214 16.304 -4.987 1.00 56.28 91 SER A O 1
ATOM 686 N N . THR A 1 92 ? -4.334 15.980 -6.868 1.00 57.66 92 THR A N 1
ATOM 687 C CA . THR A 1 92 ? -3.628 14.738 -7.232 1.00 57.66 92 THR A CA 1
ATOM 688 C C . THR A 1 92 ? -2.146 14.957 -7.587 1.00 57.66 92 THR A C 1
ATOM 690 O O . THR A 1 92 ? -1.515 14.094 -8.192 1.00 57.66 92 THR A O 1
ATOM 693 N N . VAL A 1 93 ? -1.587 16.121 -7.247 1.00 66.44 93 VAL A N 1
ATOM 694 C CA . VAL A 1 93 ? -0.212 16.516 -7.523 1.00 66.44 93 VAL A CA 1
ATOM 695 C C . VAL A 1 93 ? 0.696 15.930 -6.446 1.00 66.44 93 VAL A C 1
ATOM 697 O O . VAL A 1 93 ? 0.450 16.074 -5.245 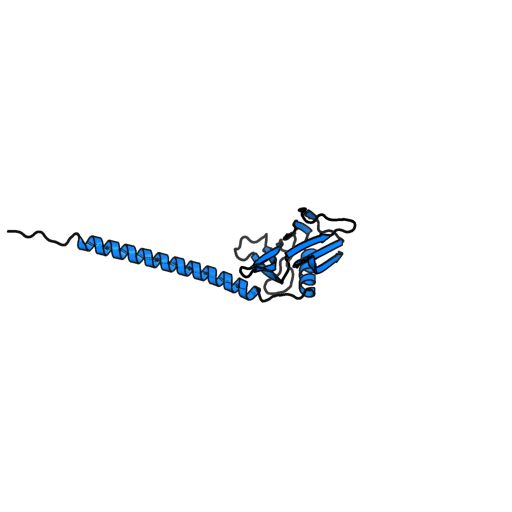1.00 66.44 93 VAL A O 1
ATOM 700 N N . HIS A 1 94 ? 1.758 15.275 -6.903 1.00 66.12 94 HIS A N 1
ATOM 701 C CA . HIS A 1 94 ? 2.805 14.753 -6.041 1.00 66.12 94 HIS A CA 1
ATOM 702 C C . HIS A 1 94 ? 3.643 15.912 -5.501 1.00 66.12 94 HIS A C 1
ATOM 704 O O . HIS A 1 94 ? 4.031 16.827 -6.228 1.00 66.12 94 HIS A O 1
ATOM 710 N N . THR A 1 95 ? 3.929 15.864 -4.211 1.00 73.50 95 THR A N 1
ATOM 711 C CA . THR A 1 95 ? 4.888 16.735 -3.547 1.00 73.50 95 THR A CA 1
ATOM 712 C C . THR A 1 95 ? 6.173 15.946 -3.331 1.00 73.50 95 THR A C 1
ATOM 714 O O . THR A 1 95 ? 6.129 14.762 -3.008 1.00 73.50 95 THR A O 1
ATOM 717 N N . HIS A 1 96 ? 7.331 16.591 -3.476 1.00 79.06 96 HIS A N 1
ATOM 718 C CA . HIS A 1 96 ? 8.646 15.957 -3.296 1.00 79.06 96 HIS A CA 1
ATOM 719 C C . HIS A 1 96 ? 8.986 15.663 -1.823 1.00 79.06 96 HIS A C 1
ATOM 721 O O . HIS A 1 96 ? 10.148 15.716 -1.426 1.00 79.06 96 HIS A O 1
ATOM 727 N N . ARG A 1 97 ? 7.982 15.401 -0.983 1.00 85.56 97 ARG A N 1
ATOM 728 C CA . ARG A 1 97 ? 8.171 15.159 0.447 1.00 85.56 97 ARG A CA 1
ATOM 729 C C . ARG A 1 97 ? 8.469 13.682 0.703 1.00 85.56 97 ARG A C 1
ATOM 731 O O . ARG A 1 97 ? 7.853 12.823 0.062 1.00 85.56 97 ARG A O 1
ATOM 738 N N . PRO A 1 98 ? 9.386 13.371 1.633 1.00 89.81 98 PRO A N 1
ATOM 739 C CA . PRO A 1 98 ? 9.726 11.996 1.963 1.00 89.81 98 PRO A CA 1
ATOM 740 C C . PRO A 1 98 ? 8.509 11.282 2.552 1.00 89.81 98 PRO A C 1
ATOM 742 O O . PRO A 1 98 ? 7.853 11.774 3.472 1.00 89.81 98 PRO A O 1
ATOM 745 N N . THR A 1 99 ? 8.192 10.126 1.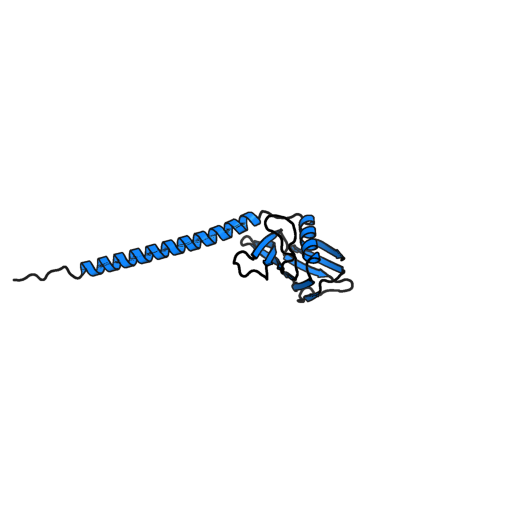982 1.00 91.88 99 THR A N 1
ATOM 746 C CA . THR A 1 99 ? 6.960 9.389 2.253 1.00 91.88 99 THR A CA 1
ATOM 747 C C . THR A 1 99 ? 7.232 7.899 2.301 1.00 91.88 99 THR A C 1
ATOM 749 O O . THR A 1 99 ? 8.010 7.362 1.508 1.00 91.88 99 THR A O 1
ATOM 752 N N . GLU A 1 100 ? 6.537 7.242 3.214 1.00 94.12 100 GLU A N 1
ATOM 753 C CA . GLU A 1 100 ? 6.399 5.799 3.272 1.00 94.12 100 GLU A CA 1
ATOM 754 C C . GLU A 1 100 ? 4.988 5.417 2.819 1.00 94.12 100 GLU A C 1
ATOM 756 O O . GLU A 1 100 ? 4.003 5.944 3.335 1.00 94.12 100 GLU A O 1
ATOM 761 N N . ILE A 1 101 ? 4.891 4.518 1.840 1.00 94.38 101 ILE A N 1
ATOM 762 C CA . ILE A 1 101 ? 3.620 3.976 1.359 1.00 94.38 101 ILE A CA 1
ATOM 763 C C . ILE A 1 101 ? 3.592 2.481 1.650 1.00 94.38 101 ILE A C 1
ATOM 765 O O . ILE A 1 101 ? 4.488 1.751 1.238 1.00 94.38 101 ILE A O 1
ATOM 769 N N . VAL A 1 102 ? 2.555 2.012 2.334 1.00 95.19 102 VAL A N 1
ATOM 770 C CA . VAL A 1 102 ? 2.371 0.607 2.698 1.00 95.19 102 VAL A CA 1
ATOM 771 C C . VAL A 1 102 ? 1.077 0.091 2.086 1.00 95.19 102 VAL A C 1
ATOM 773 O O . VAL A 1 102 ? -0.023 0.475 2.480 1.00 95.19 102 VAL A O 1
ATOM 776 N N . TYR A 1 103 ? 1.208 -0.815 1.129 1.00 95.25 103 TYR A N 1
ATOM 777 C CA . TYR A 1 103 ? 0.121 -1.641 0.630 1.00 95.25 103 TYR A CA 1
ATOM 778 C C . TYR A 1 103 ? 0.041 -2.900 1.482 1.00 95.25 103 TYR A C 1
ATOM 780 O O . TYR A 1 103 ? 0.986 -3.675 1.499 1.00 95.25 103 TYR A O 1
ATOM 788 N N . SER A 1 104 ? -1.068 -3.124 2.178 1.00 95.31 104 SER A N 1
ATOM 789 C CA . SER A 1 104 ? -1.256 -4.275 3.065 1.00 95.31 104 SER A CA 1
ATOM 790 C C . SER A 1 104 ? -2.573 -4.987 2.779 1.00 95.31 104 SER A C 1
ATOM 792 O O . SER A 1 104 ? -3.590 -4.349 2.508 1.00 95.31 104 SER A O 1
ATOM 794 N N . VAL A 1 105 ? -2.559 -6.315 2.852 1.00 93.56 105 VAL A N 1
ATOM 795 C CA . VAL A 1 105 ? -3.776 -7.128 2.887 1.00 93.56 105 VAL A CA 1
ATOM 796 C C . VAL A 1 105 ? -4.394 -6.991 4.273 1.00 93.56 105 VAL A C 1
ATOM 798 O O . VAL A 1 105 ? -3.754 -7.273 5.284 1.00 93.56 105 VAL A O 1
ATOM 801 N N . PHE A 1 106 ? -5.639 -6.535 4.321 1.00 92.00 106 PHE A N 1
ATOM 802 C CA . PHE A 1 106 ? -6.372 -6.257 5.546 1.00 92.00 106 PHE A CA 1
ATOM 803 C C . PHE A 1 106 ? -7.720 -6.973 5.525 1.00 92.00 106 PHE A C 1
ATOM 805 O O . PHE A 1 106 ? -8.428 -6.918 4.523 1.00 92.00 106 PHE A O 1
ATOM 812 N N . GLN A 1 107 ? -8.089 -7.626 6.626 1.00 89.19 107 GLN A N 1
ATOM 813 C CA . GLN A 1 107 ? -9.391 -8.274 6.764 1.00 89.19 107 GLN A CA 1
ATOM 814 C C . GLN A 1 107 ? -10.313 -7.428 7.646 1.00 89.19 107 GLN A C 1
ATOM 816 O O . GLN A 1 107 ? -9.938 -7.026 8.749 1.00 89.19 107 GLN A O 1
ATOM 821 N N . LEU A 1 108 ? -11.516 -7.152 7.149 1.00 85.19 108 LEU A N 1
ATOM 822 C CA . LEU A 1 108 ? -12.580 -6.493 7.897 1.00 85.19 108 LEU A CA 1
ATOM 823 C C . LEU A 1 108 ? -13.299 -7.488 8.821 1.00 85.19 108 LEU A C 1
ATOM 825 O O . LEU A 1 108 ? -13.165 -8.704 8.704 1.00 85.19 108 LEU A O 1
ATOM 829 N N . ALA A 1 109 ? -14.071 -6.958 9.772 1.00 81.50 109 ALA A N 1
ATOM 830 C CA . ALA A 1 109 ? -14.768 -7.760 10.783 1.00 81.50 109 ALA A CA 1
ATOM 831 C C . ALA A 1 109 ? -15.860 -8.685 10.206 1.00 81.50 109 ALA A C 1
ATOM 833 O O . ALA A 1 109 ? -16.249 -9.648 10.858 1.00 81.50 109 ALA A O 1
ATOM 834 N N . ASP A 1 110 ? -16.353 -8.388 9.005 1.00 82.25 110 ASP A N 1
ATOM 835 C CA . ASP A 1 110 ? -17.307 -9.195 8.234 1.00 82.25 110 ASP A CA 1
ATOM 836 C C . ASP A 1 110 ? -16.644 -10.360 7.472 1.00 82.25 110 ASP A C 1
ATOM 838 O O . ASP A 1 110 ? -17.340 -11.199 6.905 1.00 82.25 110 ASP A O 1
ATOM 842 N N . GLY A 1 111 ? -15.310 -10.447 7.502 1.00 84.62 111 GLY A N 1
ATOM 843 C CA . GLY A 1 111 ? -14.524 -11.464 6.812 1.00 84.62 111 GLY A CA 1
ATOM 844 C C . GLY A 1 111 ? -13.993 -11.021 5.449 1.00 84.62 111 GLY A C 1
ATOM 845 O O . GLY A 1 111 ? -13.156 -11.734 4.886 1.00 84.62 111 GLY A O 1
ATOM 846 N N . ASP A 1 112 ? -14.396 -9.850 4.947 1.00 87.25 112 ASP A N 1
ATOM 847 C CA . ASP A 1 112 ? -13.950 -9.349 3.652 1.00 87.25 112 ASP A CA 1
ATOM 848 C C . ASP A 1 112 ? -12.476 -8.950 3.680 1.00 87.25 112 ASP A C 1
ATOM 850 O O . ASP A 1 112 ? -12.003 -8.229 4.560 1.00 87.25 112 ASP A O 1
ATOM 854 N N . THR A 1 113 ? -11.736 -9.383 2.664 1.00 91.06 113 THR A N 1
ATOM 855 C CA . THR A 1 113 ? -10.320 -9.046 2.500 1.00 91.06 113 THR A CA 1
ATOM 856 C C . THR A 1 113 ? -10.157 -7.867 1.554 1.00 91.06 113 THR A C 1
ATOM 858 O O . THR A 1 113 ? -10.759 -7.850 0.482 1.00 91.06 113 THR A O 1
ATOM 861 N N . TRP A 1 114 ? -9.305 -6.914 1.899 1.00 92.12 114 TRP A N 1
ATOM 862 C CA . TRP A 1 114 ? -9.062 -5.698 1.137 1.00 92.12 114 TRP A CA 1
ATOM 863 C C . TRP A 1 114 ? -7.571 -5.429 0.989 1.00 92.12 114 TRP A C 1
ATOM 865 O O . TRP A 1 114 ? -6.786 -5.661 1.904 1.00 92.12 114 TRP A O 1
ATOM 875 N N . LEU A 1 115 ? -7.187 -4.853 -0.145 1.00 93.50 115 LEU A N 1
ATOM 876 C CA . LEU A 1 115 ? -5.919 -4.162 -0.285 1.00 93.50 115 LEU A CA 1
ATOM 877 C C . LEU A 1 115 ? -6.072 -2.752 0.281 1.00 93.50 115 LEU A C 1
ATOM 879 O O . LEU A 1 115 ? -6.847 -1.946 -0.238 1.00 93.50 115 LEU A O 1
ATOM 883 N N . ARG A 1 116 ? -5.320 -2.457 1.333 1.00 93.38 116 ARG A N 1
ATOM 884 C CA . ARG A 1 116 ? -5.254 -1.156 1.991 1.00 93.38 116 ARG A CA 1
ATOM 885 C C . ARG A 1 116 ? -3.958 -0.457 1.601 1.00 93.38 116 ARG A C 1
ATOM 887 O O . ARG A 1 116 ? -2.896 -1.048 1.750 1.00 93.38 116 ARG A O 1
ATOM 894 N N . ARG A 1 117 ? -4.032 0.797 1.159 1.00 93.31 117 ARG A N 1
ATOM 895 C CA . ARG A 1 117 ? -2.882 1.687 0.957 1.00 93.31 117 ARG A CA 1
ATOM 896 C C . ARG A 1 117 ? -2.811 2.672 2.111 1.00 93.31 117 ARG A C 1
ATOM 898 O O . ARG A 1 117 ? -3.760 3.408 2.363 1.00 93.31 117 ARG A O 1
ATOM 905 N N . GLU A 1 118 ? -1.686 2.703 2.790 1.00 92.12 118 GLU A N 1
ATOM 906 C CA . GLU A 1 118 ? -1.381 3.657 3.843 1.00 92.12 118 GLU A CA 1
ATOM 907 C C . GLU A 1 118 ? -0.224 4.545 3.394 1.00 92.12 118 GLU A C 1
ATOM 909 O O . GLU A 1 118 ? 0.752 4.054 2.849 1.00 92.12 118 GLU A O 1
ATOM 914 N N . GLU A 1 119 ? -0.346 5.849 3.591 1.00 91.38 119 GLU A N 1
ATOM 915 C CA . GLU A 1 119 ? 0.666 6.848 3.264 1.00 91.38 119 GLU A CA 1
ATOM 916 C C . GLU A 1 119 ? 1.045 7.598 4.536 1.00 91.38 119 GLU A C 1
ATOM 918 O O . GLU A 1 119 ? 0.167 8.127 5.223 1.00 91.38 119 GLU A O 1
ATOM 923 N N . VAL A 1 120 ? 2.339 7.650 4.842 1.00 90.50 120 VAL A N 1
ATOM 924 C CA . VAL A 1 120 ? 2.896 8.327 6.014 1.00 90.50 120 VAL A CA 1
ATOM 925 C C . VAL A 1 120 ? 3.954 9.326 5.561 1.00 90.50 120 VAL A C 1
ATOM 927 O O . VAL A 1 120 ? 4.959 8.954 4.955 1.00 90.50 120 VAL A O 1
ATOM 930 N N . LEU A 1 121 ? 3.740 10.603 5.878 1.00 89.69 121 LEU A N 1
ATOM 931 C CA . LEU A 1 121 ? 4.732 11.657 5.663 1.00 89.69 121 LEU A CA 1
ATOM 932 C C . LEU A 1 121 ? 5.828 11.551 6.727 1.00 89.69 121 LEU A C 1
ATOM 934 O O . LEU A 1 121 ? 5.548 11.684 7.919 1.00 89.69 121 LEU A O 1
ATOM 938 N N . LEU A 1 122 ? 7.068 11.336 6.292 1.00 88.06 122 LEU A N 1
ATOM 939 C CA . LEU A 1 122 ? 8.211 11.094 7.183 1.00 88.06 122 LEU A CA 1
ATOM 940 C C . LEU A 1 122 ? 8.834 12.384 7.732 1.00 88.06 122 LEU A C 1
ATOM 942 O O . LEU A 1 122 ? 9.613 12.344 8.675 1.00 88.06 122 LEU A O 1
ATOM 946 N N . ASP A 1 123 ? 8.500 13.530 7.147 1.00 85.69 123 ASP A N 1
ATOM 947 C CA . ASP A 1 123 ? 8.968 14.859 7.554 1.00 85.69 123 ASP A CA 1
ATOM 948 C C . ASP A 1 123 ? 7.958 15.606 8.447 1.00 85.69 123 ASP A C 1
ATOM 950 O O . ASP A 1 123 ? 8.092 16.809 8.677 1.00 85.69 123 ASP A O 1
ATOM 954 N N . SER A 1 124 ? 6.908 14.927 8.920 1.00 80.50 124 SER A N 1
ATOM 955 C CA . SER A 1 124 ? 5.864 15.530 9.745 1.00 80.50 124 SER A CA 1
ATOM 956 C C . SER A 1 124 ? 5.586 14.706 10.994 1.00 80.50 124 SER A C 1
ATOM 958 O O . SER A 1 124 ? 5.061 13.603 10.915 1.00 80.50 124 SER A O 1
ATOM 960 N N . GLU A 1 125 ? 5.810 15.317 12.155 1.00 76.69 125 GLU A N 1
ATOM 961 C CA . GLU A 1 125 ? 5.474 14.771 13.483 1.00 76.69 125 GLU A CA 1
ATOM 962 C C . GLU A 1 125 ? 3.993 14.990 13.863 1.00 76.69 125 GLU A C 1
ATOM 964 O O . GLU A 1 125 ? 3.604 14.964 15.029 1.00 76.69 125 GLU A O 1
ATOM 969 N N . SER A 1 126 ? 3.133 15.297 12.887 1.00 75.50 126 SER A N 1
ATOM 970 C CA . SER A 1 126 ? 1.716 15.554 13.139 1.00 75.50 126 SER A CA 1
ATOM 971 C C . SER A 1 126 ? 0.922 14.255 13.179 1.00 75.50 126 SER A C 1
ATOM 973 O O . SER A 1 126 ? 1.056 13.430 12.287 1.00 75.50 126 SER A O 1
ATOM 975 N N . ASN A 1 127 ? -0.066 14.158 14.072 1.00 70.44 127 ASN A N 1
ATOM 976 C CA . ASN A 1 127 ? -1.067 13.078 14.050 1.00 70.44 127 ASN A CA 1
ATOM 977 C C . ASN A 1 127 ? -1.894 13.019 12.742 1.00 70.44 127 ASN A C 1
ATOM 979 O O . ASN A 1 127 ? -2.683 12.100 12.551 1.00 70.44 127 ASN A O 1
ATOM 983 N N . LYS A 1 128 ? -1.756 14.011 11.848 1.00 74.19 128 LYS A N 1
ATOM 984 C CA . LYS A 1 128 ? -2.400 14.071 10.524 1.00 74.19 128 LYS A CA 1
ATOM 985 C C . LYS A 1 128 ? -1.461 13.705 9.364 1.00 74.19 128 LYS A C 1
ATOM 987 O O . LYS A 1 128 ? -1.843 13.904 8.207 1.00 74.19 128 LYS A O 1
ATOM 992 N N . ASN A 1 129 ? -0.255 13.214 9.662 1.00 82.38 129 ASN A N 1
ATOM 993 C CA . ASN A 1 129 ? 0.757 12.794 8.686 1.00 82.38 129 ASN A CA 1
ATOM 994 C C . ASN A 1 129 ? 0.419 11.471 7.981 1.00 82.38 129 ASN A C 1
ATOM 996 O O . ASN A 1 129 ? 1.091 11.111 7.019 1.00 82.38 129 ASN A O 1
ATOM 1000 N N . ARG A 1 130 ? -0.615 10.769 8.454 1.00 85.38 130 ARG A N 1
ATOM 1001 C CA . ARG A 1 130 ? -1.056 9.473 7.955 1.00 85.38 130 ARG A CA 1
ATOM 1002 C C . ARG A 1 130 ? -2.357 9.601 7.166 1.00 85.38 130 ARG A C 1
ATOM 1004 O O . ARG A 1 130 ? -3.288 10.288 7.590 1.00 85.38 130 ARG A O 1
ATOM 1011 N N . THR A 1 131 ? -2.428 8.915 6.032 1.00 86.56 131 THR A N 1
ATOM 1012 C CA . THR A 1 131 ? -3.648 8.749 5.235 1.00 86.56 131 THR A CA 1
ATOM 1013 C C . THR A 1 131 ? -3.819 7.275 4.901 1.00 86.56 131 THR A C 1
ATOM 1015 O O . THR A 1 131 ? -2.892 6.647 4.406 1.00 86.56 131 THR A O 1
ATOM 1018 N N . VAL A 1 132 ? -4.998 6.718 5.158 1.00 88.44 132 VAL A N 1
ATOM 1019 C CA . VAL A 1 132 ? -5.330 5.319 4.853 1.00 88.44 132 VAL A CA 1
ATOM 1020 C C . VAL A 1 132 ? -6.384 5.299 3.756 1.00 88.44 132 VAL A C 1
ATOM 1022 O O . VAL A 1 132 ? -7.222 6.189 3.710 1.00 88.44 132 VAL A O 1
ATOM 1025 N N . GLN A 1 133 ? -6.334 4.332 2.847 1.00 88.25 133 GLN A N 1
ATOM 1026 C CA . GLN A 1 133 ? -7.317 4.137 1.783 1.00 88.25 133 GLN A CA 1
ATOM 1027 C C . GLN A 1 133 ? -7.551 2.641 1.573 1.00 88.25 133 GLN A C 1
ATOM 1029 O O . GLN A 1 133 ? -6.599 1.863 1.507 1.00 88.25 133 GLN A O 1
ATOM 1034 N N . LEU A 1 134 ? -8.811 2.233 1.442 1.00 90.00 134 LEU A N 1
ATOM 1035 C CA . LEU A 1 134 ? -9.159 0.916 0.916 1.00 90.00 134 LEU A CA 1
ATOM 1036 C C . LEU A 1 134 ? -9.169 1.016 -0.610 1.00 90.00 134 LEU A C 1
ATOM 1038 O O . LEU A 1 134 ? -9.768 1.936 -1.158 1.00 90.00 134 LEU A O 1
ATOM 1042 N N . VAL A 1 135 ? -8.424 0.132 -1.273 1.00 90.31 135 VAL A N 1
ATOM 1043 C CA . VAL A 1 135 ? -8.098 0.265 -2.697 1.00 90.31 135 VAL A CA 1
ATOM 1044 C C . VAL A 1 135 ? -8.782 -0.808 -3.539 1.00 90.31 135 VAL A C 1
ATOM 1046 O O . VAL A 1 135 ? -9.372 -0.498 -4.567 1.00 90.31 135 VAL A O 1
ATOM 1049 N N . MET A 1 136 ? -8.719 -2.072 -3.120 1.00 90.38 136 MET A N 1
ATOM 1050 C CA . MET A 1 136 ? -9.294 -3.186 -3.881 1.00 90.38 136 MET A CA 1
ATOM 1051 C C . MET A 1 136 ? -9.860 -4.252 -2.954 1.00 90.38 136 MET A C 1
ATOM 1053 O O . MET A 1 136 ? -9.138 -4.775 -2.109 1.00 90.38 136 MET A O 1
ATOM 1057 N N . GLN A 1 137 ? -11.117 -4.637 -3.151 1.00 91.06 137 GLN A N 1
ATOM 1058 C CA . GLN A 1 137 ? -11.720 -5.751 -2.419 1.00 91.06 137 GLN A CA 1
ATOM 1059 C C . GLN A 1 137 ? -11.312 -7.113 -3.009 1.00 91.06 137 GLN A C 1
ATOM 1061 O O . GLN A 1 137 ? -11.111 -7.276 -4.220 1.00 91.06 137 GLN A O 1
ATOM 1066 N N . GLY A 1 138 ? -11.257 -8.125 -2.149 1.00 90.00 138 GLY A N 1
ATOM 1067 C CA . GLY A 1 138 ? -11.008 -9.524 -2.481 1.00 90.00 138 GLY A CA 1
ATOM 1068 C C . GLY A 1 138 ? -9.537 -9.875 -2.684 1.00 90.00 138 GLY A C 1
ATOM 1069 O O . GLY A 1 138 ? -9.270 -10.883 -3.328 1.00 90.00 138 GLY A O 1
ATOM 1070 N N . VAL A 1 139 ? -8.600 -9.049 -2.202 1.00 91.69 139 VAL A N 1
ATOM 1071 C CA . VAL A 1 139 ? -7.156 -9.333 -2.269 1.00 91.69 139 VAL A CA 1
ATOM 1072 C C . VAL A 1 139 ? -6.721 -10.070 -1.008 1.00 91.69 139 VAL A C 1
ATOM 1074 O O . VAL A 1 139 ? -6.950 -9.579 0.091 1.00 91.69 139 VAL A O 1
ATOM 1077 N N . THR A 1 140 ? -6.083 -11.226 -1.172 1.00 92.25 140 THR A N 1
ATOM 1078 C CA . THR A 1 140 ? -5.637 -12.118 -0.090 1.00 92.25 140 THR A CA 1
ATOM 1079 C C . THR A 1 140 ? -4.118 -12.220 0.006 1.00 92.25 140 THR A C 1
ATOM 1081 O O . THR A 1 140 ? -3.596 -12.487 1.085 1.00 92.25 140 THR A O 1
ATOM 1084 N N . GLN A 1 141 ? -3.397 -12.015 -1.101 1.00 91.38 141 GLN A N 1
ATOM 1085 C CA . GLN A 1 141 ? -1.933 -12.058 -1.143 1.00 91.38 141 GLN A CA 1
ATOM 1086 C C . GLN A 1 141 ? -1.380 -11.083 -2.184 1.00 91.38 141 GLN A C 1
ATOM 1088 O O . GLN A 1 141 ? -2.022 -10.786 -3.195 1.00 91.38 141 GLN A O 1
ATOM 1093 N N . ILE A 1 142 ? -0.148 -10.648 -1.956 1.00 91.50 142 ILE A N 1
ATOM 1094 C CA . ILE A 1 142 ? 0.670 -9.853 -2.862 1.00 91.50 142 ILE A C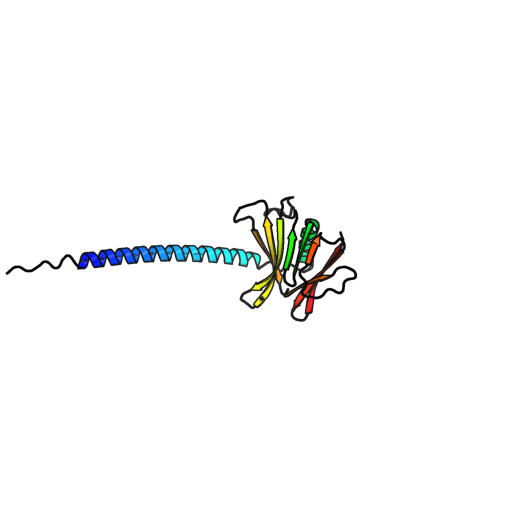A 1
ATOM 1095 C C . ILE A 1 142 ? 1.858 -10.723 -3.273 1.00 91.50 142 ILE A C 1
ATOM 1097 O O . ILE A 1 142 ? 2.620 -11.191 -2.431 1.00 91.50 142 ILE A O 1
ATOM 1101 N N . ARG A 1 143 ? 2.019 -10.958 -4.575 1.00 89.00 143 ARG A N 1
ATOM 1102 C CA . ARG A 1 143 ? 3.150 -11.710 -5.132 1.00 89.00 143 ARG A CA 1
ATOM 1103 C C . ARG A 1 143 ? 3.972 -10.813 -6.039 1.00 89.00 143 ARG A C 1
ATOM 1105 O O . ARG A 1 143 ? 3.430 -9.987 -6.770 1.00 89.00 143 ARG A O 1
ATOM 1112 N N . PHE A 1 144 ? 5.281 -11.009 -6.020 1.00 85.88 144 PHE A N 1
ATOM 1113 C CA . PHE A 1 144 ? 6.226 -10.225 -6.802 1.00 85.88 144 PHE A CA 1
ATOM 1114 C C . PHE A 1 144 ? 7.133 -11.155 -7.587 1.00 85.88 144 PHE A C 1
ATOM 1116 O O . PHE A 1 144 ? 7.740 -12.063 -7.024 1.00 85.88 144 PHE A O 1
ATOM 1123 N N . GLN A 1 145 ? 7.222 -10.919 -8.889 1.00 87.25 145 GLN A N 1
ATOM 1124 C CA . GLN A 1 145 ? 7.999 -11.738 -9.799 1.00 87.25 145 GLN A CA 1
ATOM 1125 C C . GLN A 1 145 ? 9.016 -10.871 -10.534 1.00 87.25 145 GLN A C 1
ATOM 1127 O O . GLN A 1 145 ? 8.658 -9.981 -11.311 1.00 87.25 145 GLN A O 1
ATOM 1132 N N . LEU A 1 146 ? 10.296 -11.151 -10.295 1.00 83.06 146 LEU A N 1
ATOM 1133 C CA . LEU A 1 146 ? 11.385 -10.596 -11.086 1.00 83.06 146 LEU A CA 1
ATOM 1134 C C . LEU A 1 146 ? 11.552 -11.390 -12.390 1.00 83.06 146 LEU A C 1
ATOM 1136 O O . LEU A 1 146 ? 11.287 -12.596 -12.423 1.00 83.06 146 LEU A O 1
ATOM 1140 N N . PRO A 1 147 ? 12.001 -10.745 -13.480 1.00 79.94 147 PRO A N 1
ATOM 1141 C CA . PRO A 1 147 ? 12.337 -11.449 -14.708 1.00 79.94 147 PRO A CA 1
ATOM 1142 C C . PRO A 1 147 ? 13.374 -12.548 -14.451 1.00 79.94 147 PRO A C 1
ATOM 1144 O O . PRO A 1 147 ? 14.434 -12.283 -13.891 1.00 79.94 147 PRO A O 1
ATOM 1147 N N . GLY A 1 148 ? 13.077 -13.770 -14.894 1.00 71.94 148 GLY A N 1
ATOM 1148 C CA . GLY A 1 148 ? 14.001 -14.905 -14.795 1.00 71.94 148 GLY A CA 1
ATOM 1149 C C . GLY A 1 148 ? 14.046 -15.599 -13.432 1.00 71.94 148 GLY A C 1
ATOM 1150 O O . GLY A 1 148 ? 14.844 -16.516 -13.265 1.00 71.94 148 GLY A O 1
ATOM 1151 N N . GLU A 1 149 ? 13.193 -15.213 -12.480 1.00 74.50 149 GLU A N 1
ATOM 1152 C CA . GLU A 1 149 ? 13.161 -15.813 -11.147 1.00 74.50 149 GLU A CA 1
ATOM 1153 C C . GLU A 1 149 ? 11.891 -16.653 -10.927 1.00 74.50 149 GLU A C 1
ATOM 1155 O O . GLU A 1 149 ? 10.768 -16.219 -11.207 1.00 74.50 149 GLU A O 1
ATOM 1160 N N . LEU A 1 150 ? 12.071 -17.868 -10.403 1.00 60.16 150 LEU A N 1
ATOM 1161 C CA . LEU A 1 150 ? 10.999 -18.711 -9.872 1.00 60.16 150 LEU A CA 1
ATOM 1162 C C . LEU A 1 150 ? 10.921 -18.441 -8.366 1.00 60.16 150 LEU A C 1
ATOM 1164 O O . LEU A 1 150 ? 11.666 -19.021 -7.584 1.00 60.16 150 LEU A O 1
ATOM 1168 N N . VAL A 1 151 ? 10.091 -17.480 -7.973 1.00 58.75 151 VAL A N 1
ATOM 1169 C CA . VAL A 1 151 ? 10.057 -16.968 -6.595 1.00 58.75 151 VAL A CA 1
ATOM 1170 C C . VAL A 1 151 ? 9.245 -17.890 -5.681 1.00 58.75 151 VAL A C 1
ATOM 1172 O O . VAL A 1 151 ? 8.110 -18.242 -6.003 1.00 58.75 151 VAL A O 1
ATOM 1175 N N . ALA A 1 152 ? 9.810 -18.243 -4.521 1.00 60.44 152 ALA A N 1
ATOM 1176 C CA . ALA A 1 152 ? 9.089 -18.889 -3.426 1.00 60.44 152 ALA A CA 1
ATOM 1177 C C . ALA A 1 152 ? 8.170 -17.879 -2.713 1.00 60.44 152 ALA A C 1
ATOM 1179 O O . ALA A 1 152 ? 8.543 -16.728 -2.502 1.00 60.44 152 ALA A O 1
ATOM 1180 N N . VAL A 1 153 ? 6.964 -18.318 -2.343 1.00 61.62 153 VAL A N 1
ATOM 1181 C CA . VAL A 1 153 ? 5.851 -17.442 -1.933 1.00 61.62 153 VAL A CA 1
ATOM 1182 C C . VAL A 1 153 ? 6.097 -16.684 -0.618 1.00 61.62 153 VAL A C 1
ATOM 1184 O O . VAL A 1 153 ? 5.463 -15.658 -0.437 1.00 61.62 153 VAL A O 1
ATOM 1187 N N . ASP A 1 154 ? 7.047 -17.089 0.233 1.00 64.81 154 ASP A N 1
ATOM 1188 C CA . ASP A 1 154 ? 7.156 -16.607 1.627 1.00 64.81 154 ASP A CA 1
ATOM 1189 C C . ASP A 1 154 ? 8.426 -15.808 1.973 1.00 64.81 154 ASP A C 1
ATOM 1191 O O . ASP A 1 154 ? 8.703 -15.535 3.143 1.00 64.81 154 ASP A O 1
ATOM 1195 N N . GLU A 1 155 ? 9.232 -15.412 0.990 1.00 76.88 155 GLU A N 1
ATOM 1196 C CA . GLU A 1 155 ? 10.494 -14.732 1.286 1.00 76.88 155 GLU A CA 1
ATOM 1197 C C . GLU A 1 155 ? 10.314 -13.213 1.410 1.00 76.88 155 GLU A C 1
ATOM 1199 O O . GLU A 1 155 ? 9.865 -12.539 0.477 1.00 76.88 155 GLU A O 1
ATOM 1204 N N . LYS A 1 156 ? 10.702 -12.652 2.563 1.00 84.50 156 LYS A N 1
ATOM 1205 C CA . LYS A 1 156 ? 10.800 -11.201 2.739 1.00 84.50 156 LYS A CA 1
ATOM 1206 C C . LYS A 1 156 ? 11.883 -10.653 1.810 1.00 84.50 156 LYS A C 1
ATOM 1208 O O . LYS A 1 156 ? 13.040 -11.056 1.899 1.00 84.50 156 LYS A O 1
ATOM 1213 N N . ARG A 1 157 ? 11.530 -9.683 0.969 1.00 84.62 157 ARG A N 1
ATOM 1214 C CA . ARG A 1 157 ? 12.448 -9.047 0.013 1.00 84.62 157 ARG A CA 1
ATOM 1215 C C . ARG A 1 157 ? 12.604 -7.575 0.325 1.00 84.62 157 ARG A C 1
ATOM 1217 O O . ARG A 1 157 ? 11.639 -6.909 0.669 1.00 84.62 157 ARG A O 1
ATOM 1224 N N . THR A 1 158 ? 13.812 -7.053 0.181 1.00 90.44 158 THR A N 1
ATOM 1225 C CA . THR A 1 158 ? 14.079 -5.619 0.298 1.00 90.44 158 THR A CA 1
ATOM 1226 C C . THR A 1 158 ? 15.134 -5.207 -0.714 1.00 90.44 158 THR A C 1
ATOM 1228 O O . THR A 1 158 ? 16.027 -5.987 -1.048 1.00 90.44 158 THR A O 1
ATOM 1231 N N . GLY A 1 159 ? 15.026 -3.993 -1.240 1.00 90.94 159 GLY A N 1
ATOM 1232 C CA . GLY A 1 159 ? 16.010 -3.473 -2.175 1.00 90.94 159 GLY A CA 1
ATOM 1233 C C . GLY A 1 159 ? 15.570 -2.191 -2.862 1.00 90.94 159 GLY A C 1
ATOM 1234 O O . GLY A 1 159 ? 14.584 -1.558 -2.492 1.00 90.94 159 GLY A O 1
ATOM 1235 N N . LYS A 1 160 ? 16.320 -1.805 -3.896 1.00 92.44 160 LYS A N 1
ATOM 1236 C CA . LYS A 1 160 ? 15.938 -0.709 -4.797 1.00 92.44 160 LYS A CA 1
ATOM 1237 C C . LYS A 1 160 ? 14.835 -1.164 -5.746 1.00 92.44 160 LYS A C 1
ATOM 1239 O O . LYS A 1 160 ? 14.831 -2.332 -6.129 1.00 92.44 160 LYS A O 1
ATOM 1244 N N . ILE A 1 161 ? 13.959 -0.248 -6.164 1.00 89.94 161 ILE A N 1
ATOM 1245 C CA . ILE A 1 161 ? 12.904 -0.559 -7.143 1.00 89.94 161 ILE A CA 1
ATOM 1246 C C . ILE A 1 161 ? 13.538 -1.157 -8.416 1.00 89.94 161 ILE A C 1
ATOM 1248 O O . ILE A 1 161 ? 14.362 -0.493 -9.053 1.00 89.94 161 ILE A O 1
ATOM 1252 N N . PRO A 1 162 ? 13.206 -2.408 -8.787 1.00 88.94 162 PRO A N 1
ATOM 1253 C CA . PRO A 1 162 ? 13.730 -3.028 -9.997 1.00 88.94 162 PRO A CA 1
ATOM 1254 C C . PRO A 1 162 ? 13.177 -2.335 -11.241 1.00 88.94 162 PRO A C 1
ATOM 1256 O O . PRO A 1 162 ? 12.022 -1.915 -11.263 1.00 88.94 162 PRO A O 1
ATOM 1259 N N . ARG A 1 163 ? 13.973 -2.282 -12.315 1.00 88.12 163 ARG A N 1
ATOM 1260 C CA . ARG A 1 163 ? 13.526 -1.685 -13.586 1.00 88.12 163 ARG A CA 1
ATOM 1261 C C . ARG A 1 163 ? 12.356 -2.424 -14.218 1.00 88.12 163 ARG A C 1
ATOM 1263 O O . ARG A 1 163 ? 11.547 -1.810 -14.897 1.00 88.12 163 ARG A O 1
ATOM 1270 N N . VAL A 1 164 ? 12.290 -3.740 -14.024 1.00 89.19 164 VAL A N 1
ATOM 1271 C CA . VAL A 1 164 ? 11.246 -4.598 -14.583 1.00 89.19 164 VAL A CA 1
ATOM 1272 C C . VAL A 1 164 ? 10.837 -5.619 -13.535 1.00 89.19 164 VAL A C 1
ATOM 1274 O O . VAL A 1 164 ? 11.699 -6.283 -12.961 1.00 89.19 164 VAL A O 1
ATOM 1277 N N . PHE A 1 165 ? 9.534 -5.744 -13.295 1.00 89.56 165 PHE A N 1
ATOM 1278 C CA . PHE A 1 165 ? 8.944 -6.783 -12.450 1.00 89.56 165 PHE A CA 1
ATOM 1279 C C . PHE A 1 165 ? 7.442 -6.921 -12.721 1.00 89.56 165 PHE A C 1
ATOM 1281 O O . PHE A 1 165 ? 6.830 -6.078 -13.382 1.00 89.56 165 PHE A O 1
ATOM 1288 N N . VAL A 1 166 ? 6.837 -7.984 -12.199 1.00 90.12 166 VAL A N 1
ATOM 1289 C CA . VAL A 1 166 ? 5.388 -8.189 -12.213 1.00 90.12 166 VAL A CA 1
ATOM 1290 C C . VAL A 1 166 ? 4.886 -8.283 -10.779 1.00 90.12 166 VAL A C 1
ATOM 1292 O O . VAL A 1 166 ? 5.365 -9.109 -10.006 1.00 90.12 166 VAL A O 1
ATOM 1295 N N . LEU A 1 167 ? 3.919 -7.441 -10.427 1.00 90.44 167 LEU A N 1
ATOM 1296 C CA . LEU A 1 167 ? 3.182 -7.518 -9.171 1.00 90.44 167 LEU A CA 1
ATOM 1297 C C . LEU A 1 167 ? 1.836 -8.193 -9.435 1.00 90.44 167 LEU A C 1
ATOM 1299 O O . LEU A 1 167 ? 1.088 -7.777 -10.318 1.00 90.44 167 LEU A O 1
ATOM 1303 N N . ILE A 1 168 ? 1.522 -9.234 -8.678 1.00 91.00 168 ILE A N 1
ATOM 1304 C CA . ILE A 1 168 ? 0.289 -10.003 -8.817 1.00 91.00 168 ILE A CA 1
ATOM 1305 C C . ILE A 1 168 ? -0.486 -9.883 -7.509 1.00 91.00 168 ILE A C 1
ATOM 1307 O O . ILE A 1 168 ? -0.009 -10.295 -6.452 1.00 91.00 168 ILE A O 1
ATOM 1311 N N . LEU A 1 169 ? -1.687 -9.319 -7.587 1.00 92.31 169 LEU A N 1
ATOM 1312 C CA . LEU A 1 169 ? -2.624 -9.252 -6.472 1.00 92.31 169 LEU A CA 1
ATOM 1313 C C . LEU A 1 169 ? -3.531 -10.474 -6.560 1.00 92.31 169 LEU A C 1
ATOM 1315 O O . LEU A 1 169 ? -4.325 -10.588 -7.493 1.00 92.31 169 LEU A O 1
ATOM 1319 N N . MET A 1 170 ? -3.390 -11.404 -5.624 1.00 92.00 170 MET A N 1
ATOM 1320 C CA . MET A 1 170 ? -4.153 -12.652 -5.601 1.00 92.00 170 MET A CA 1
ATOM 1321 C C . MET A 1 170 ? -5.460 -12.462 -4.847 1.00 92.00 170 MET A C 1
ATOM 1323 O O . MET A 1 170 ? -5.499 -11.729 -3.861 1.00 92.00 170 MET A O 1
ATOM 1327 N N . GLY A 1 171 ? -6.513 -13.142 -5.289 1.00 89.88 171 GLY A N 1
ATOM 1328 C CA . GLY A 1 171 ? -7.754 -13.282 -4.541 1.00 89.88 171 GLY A CA 1
ATOM 1329 C C . GLY A 1 171 ? -7.946 -14.681 -3.975 1.00 89.88 171 GLY A C 1
ATOM 1330 O O . GLY A 1 171 ? -7.029 -15.504 -3.943 1.00 89.88 171 GLY A O 1
ATOM 1331 N N . SER A 1 172 ? -9.164 -14.951 -3.509 1.00 85.38 172 SER A N 1
ATOM 1332 C CA . SER A 1 172 ? -9.543 -16.292 -3.059 1.00 85.38 172 SER A CA 1
ATOM 1333 C C . SER A 1 172 ? -9.443 -17.308 -4.208 1.00 85.38 172 SER A C 1
ATOM 1335 O O . SER A 1 172 ? -9.770 -16.992 -5.353 1.00 85.38 172 SER A O 1
ATOM 1337 N N . GLY A 1 173 ? -8.981 -18.526 -3.906 1.00 82.81 173 GLY A N 1
ATOM 1338 C CA . GLY A 1 173 ? -8.891 -19.621 -4.881 1.00 82.81 173 GLY A CA 1
ATOM 1339 C C . GLY A 1 173 ? -7.771 -19.487 -5.919 1.00 82.81 173 GLY A C 1
ATOM 1340 O O . GLY A 1 173 ? -7.939 -19.944 -7.044 1.00 82.81 173 GLY A O 1
ATOM 1341 N N . GLU A 1 174 ? -6.658 -18.832 -5.570 1.00 77.81 174 GLU A N 1
ATOM 1342 C CA . GLU A 1 174 ? -5.483 -18.628 -6.440 1.00 77.81 174 GLU A CA 1
ATOM 1343 C C . GLU A 1 174 ? -5.746 -17.875 -7.758 1.00 77.81 174 GLU A C 1
ATOM 1345 O O . GLU A 1 174 ? -4.888 -17.837 -8.641 1.00 77.81 174 GLU A O 1
ATOM 1350 N N . GLN A 1 175 ? -6.893 -17.209 -7.900 1.00 85.44 175 GLN A N 1
ATOM 1351 C CA . GLN A 1 175 ? -7.154 -16.373 -9.068 1.00 85.44 175 GLN A CA 1
ATOM 1352 C C . GLN A 1 175 ? -6.586 -14.961 -8.869 1.00 85.44 175 GLN A C 1
ATOM 1354 O O . GLN A 1 175 ? -6.836 -14.341 -7.830 1.00 85.44 175 GLN A O 1
ATOM 1359 N N . PRO A 1 176 ? -5.840 -14.409 -9.844 1.00 89.56 176 PRO A N 1
ATOM 1360 C CA . PRO A 1 176 ? -5.351 -13.042 -9.752 1.00 89.56 176 PRO A CA 1
ATOM 1361 C C . PRO A 1 176 ? -6.514 -12.047 -9.871 1.00 89.56 176 PRO A C 1
ATOM 1363 O O . PRO A 1 176 ? -7.309 -12.101 -10.807 1.00 89.56 176 PRO A O 1
ATOM 1366 N N . ARG A 1 177 ? -6.589 -11.100 -8.933 1.00 88.88 177 ARG A N 1
ATOM 1367 C CA . ARG A 1 177 ? -7.474 -9.924 -8.987 1.00 88.88 177 ARG A CA 1
ATOM 1368 C C . ARG A 1 177 ? -6.904 -8.839 -9.893 1.00 88.88 177 ARG A C 1
ATOM 1370 O O . ARG A 1 177 ? -7.662 -8.137 -10.557 1.00 88.88 177 ARG A O 1
ATOM 1377 N N . ALA A 1 178 ? -5.577 -8.717 -9.930 1.00 88.25 178 ALA A N 1
ATOM 1378 C CA . ALA A 1 178 ? -4.867 -7.832 -10.842 1.00 88.25 178 ALA A CA 1
ATOM 1379 C C . ALA A 1 178 ? -3.436 -8.319 -11.097 1.00 88.25 178 ALA A C 1
ATOM 1381 O O . ALA A 1 178 ? -2.805 -8.928 -10.230 1.00 88.25 178 ALA A O 1
ATOM 1382 N N . VAL A 1 179 ? -2.922 -8.011 -12.288 1.00 89.56 179 VAL A N 1
ATOM 1383 C CA . VAL A 1 179 ? -1.542 -8.284 -12.701 1.00 89.56 179 VAL A CA 1
ATOM 1384 C C . VAL A 1 179 ? -0.949 -6.987 -13.234 1.00 89.56 179 VAL A C 1
ATOM 1386 O O . VAL A 1 179 ? -1.356 -6.503 -14.285 1.00 89.56 179 VAL A O 1
ATOM 1389 N N . ILE A 1 180 ? 0.019 -6.433 -12.514 1.00 89.25 180 ILE A N 1
ATOM 1390 C CA . ILE A 1 180 ? 0.627 -5.136 -12.802 1.00 89.25 180 ILE A CA 1
ATOM 1391 C C . ILE A 1 180 ? 2.043 -5.378 -13.312 1.00 89.25 180 ILE A C 1
ATOM 1393 O O . ILE A 1 180 ? 2.892 -5.921 -12.607 1.00 89.25 180 ILE A O 1
ATOM 1397 N N . ARG A 1 181 ? 2.301 -4.982 -14.559 1.00 90.19 181 ARG A N 1
ATOM 1398 C CA . ARG A 1 181 ? 3.614 -5.131 -15.203 1.00 90.19 181 ARG A CA 1
ATOM 1399 C C . ARG A 1 181 ? 4.382 -3.821 -15.122 1.00 90.19 181 ARG A C 1
ATOM 1401 O O . ARG A 1 181 ? 4.009 -2.849 -15.779 1.00 90.19 181 ARG A O 1
ATOM 1408 N N . TRP A 1 182 ? 5.447 -3.791 -14.336 1.00 87.50 182 TRP A N 1
ATOM 1409 C CA . TRP A 1 182 ? 6.301 -2.622 -14.192 1.00 87.50 182 TRP A CA 1
ATOM 1410 C C . TRP A 1 182 ? 7.454 -2.643 -15.195 1.00 87.50 182 TRP A C 1
ATOM 1412 O O . TRP A 1 182 ? 8.113 -3.669 -15.374 1.00 87.50 182 TRP A O 1
ATOM 1422 N N . ALA A 1 183 ? 7.687 -1.492 -15.823 1.00 86.38 183 ALA A N 1
ATOM 1423 C CA . ALA A 1 183 ? 8.846 -1.201 -16.652 1.00 86.38 183 ALA A CA 1
ATOM 1424 C C . ALA A 1 183 ? 9.155 0.300 -16.526 1.00 86.38 183 ALA A C 1
ATOM 1426 O O . ALA A 1 183 ? 8.280 1.115 -16.821 1.00 86.38 183 ALA A O 1
ATOM 1427 N N . SER A 1 184 ? 10.362 0.642 -16.064 1.00 80.69 184 SER A N 1
ATOM 1428 C CA . SER A 1 184 ? 10.858 2.021 -15.895 1.00 80.69 184 SER A CA 1
ATOM 1429 C C . SER A 1 184 ? 12.086 2.307 -16.742 1.00 80.69 184 SER A C 1
ATOM 1431 O O . SER A 1 184 ? 12.995 1.438 -16.712 1.00 80.69 184 SER A O 1
#

Radius of gyration: 26.73 Å; chains: 1; bounding box: 48×38×98 Å